Protein AF-A0A7X4EX88-F1 (afdb_monomer)

Radius of gyration: 28.31 Å; Cα contacts (8 Å, |Δi|>4): 95; chains: 1; bounding box: 56×36×87 Å

Mean predicted aligned error: 9.9 Å

pLDDT: mean 89.51, std 14.13, range [43.09, 98.38]

Structure (mmCIF, N/CA/C/O backbone):
data_AF-A0A7X4EX88-F1
#
_entry.id   AF-A0A7X4EX88-F1
#
loop_
_atom_site.group_PDB
_atom_site.id
_atom_site.type_symbol
_atom_site.label_atom_id
_atom_site.label_alt_id
_atom_site.label_comp_id
_atom_site.label_asym_id
_atom_site.label_entity_id
_atom_site.label_seq_id
_atom_site.pdbx_PDB_ins_code
_atom_site.Cartn_x
_atom_site.Cartn_y
_atom_site.Cartn_z
_atom_site.occupancy
_atom_site.B_iso_or_equiv
_atom_site.auth_seq_id
_atom_site.auth_comp_id
_atom_site.auth_asym_id
_atom_site.auth_atom_id
_atom_site.pdbx_PDB_model_num
ATOM 1 N N . MET A 1 1 ? 42.140 -13.708 69.933 1.00 43.09 1 MET A N 1
ATOM 2 C CA . MET A 1 1 ? 42.029 -12.352 69.348 1.00 43.09 1 MET A CA 1
ATOM 3 C C . MET A 1 1 ? 41.267 -12.471 68.031 1.00 43.09 1 MET A C 1
ATOM 5 O O . MET A 1 1 ? 41.884 -12.701 67.004 1.00 43.09 1 MET A O 1
ATOM 9 N N . SER A 1 2 ? 39.933 -12.428 68.068 1.00 43.94 2 SER A N 1
ATOM 10 C CA . SER A 1 2 ? 39.089 -12.472 66.863 1.00 43.94 2 SER A CA 1
ATOM 11 C C . SER A 1 2 ? 38.610 -11.051 66.577 1.00 43.94 2 SER A C 1
ATOM 13 O O . SER A 1 2 ? 37.952 -10.446 67.421 1.00 43.94 2 SER A O 1
ATOM 15 N N . ARG A 1 3 ? 39.039 -10.480 65.448 1.00 52.22 3 ARG A N 1
ATOM 16 C CA . ARG A 1 3 ? 38.654 -9.138 65.000 1.00 52.22 3 ARG A CA 1
ATOM 17 C C . ARG A 1 3 ? 37.324 -9.251 64.251 1.00 52.22 3 ARG A C 1
ATOM 19 O O . ARG A 1 3 ? 37.293 -9.827 63.170 1.00 52.22 3 ARG A O 1
ATOM 26 N N . GLY A 1 4 ? 36.248 -8.721 64.831 1.00 46.56 4 GLY A N 1
ATOM 27 C CA . GLY A 1 4 ? 34.968 -8.548 64.143 1.00 46.56 4 GLY A CA 1
ATOM 28 C C . GLY A 1 4 ? 35.064 -7.404 63.134 1.00 46.56 4 GLY A C 1
ATOM 29 O O . GLY A 1 4 ? 35.458 -6.296 63.494 1.00 46.56 4 GLY A O 1
ATOM 30 N N . LEU A 1 5 ? 34.753 -7.686 61.872 1.00 53.03 5 LEU A N 1
ATOM 31 C CA . LEU A 1 5 ? 34.713 -6.701 60.793 1.00 53.03 5 LEU A CA 1
ATOM 32 C C . LEU A 1 5 ? 33.329 -6.020 60.801 1.00 53.03 5 LEU A C 1
ATOM 34 O O . LEU A 1 5 ? 32.331 -6.741 60.766 1.00 53.03 5 LEU A O 1
ATOM 38 N N . PRO A 1 6 ? 33.220 -4.681 60.877 1.00 54.81 6 PRO A N 1
ATOM 39 C CA . PRO A 1 6 ? 31.922 -4.022 60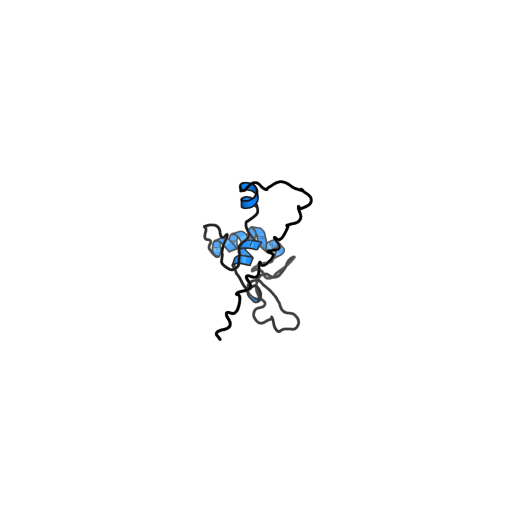.894 1.00 54.81 6 PRO A CA 1
ATOM 40 C C . PRO A 1 6 ? 31.348 -3.965 59.475 1.00 54.81 6 PRO A C 1
ATOM 42 O O . PRO A 1 6 ? 31.994 -3.485 58.543 1.00 54.81 6 PRO A O 1
ATOM 45 N N . THR A 1 7 ? 30.119 -4.448 59.313 1.00 57.44 7 THR A N 1
ATOM 46 C CA . THR A 1 7 ? 29.349 -4.330 58.073 1.00 57.44 7 THR A CA 1
ATOM 47 C C . THR A 1 7 ? 28.951 -2.866 57.872 1.00 57.44 7 THR A C 1
ATOM 49 O O . THR A 1 7 ? 28.084 -2.350 58.574 1.00 57.44 7 THR A O 1
ATOM 52 N N . LEU A 1 8 ? 29.602 -2.177 56.935 1.00 60.47 8 LEU A N 1
ATOM 53 C CA . LEU A 1 8 ? 29.209 -0.839 56.490 1.00 60.47 8 LEU A CA 1
ATOM 54 C C . LEU A 1 8 ? 27.972 -0.957 55.591 1.00 60.47 8 LEU A C 1
ATOM 56 O O . LEU A 1 8 ? 28.050 -1.482 54.483 1.00 60.47 8 LEU A O 1
ATOM 60 N N . LEU A 1 9 ? 26.828 -0.480 56.080 1.00 59.75 9 LEU A N 1
ATOM 61 C CA . LEU A 1 9 ? 25.591 -0.378 55.311 1.00 59.75 9 LEU A CA 1
ATOM 62 C C . LEU A 1 9 ? 25.651 0.889 54.442 1.00 59.75 9 LEU A C 1
ATOM 64 O O . LEU A 1 9 ? 25.526 2.005 54.945 1.00 59.75 9 LEU A O 1
ATOM 68 N N . SER A 1 10 ? 25.884 0.726 53.141 1.00 63.69 10 SER A N 1
ATOM 69 C CA . SER A 1 10 ? 25.865 1.823 52.169 1.00 63.69 10 SER A CA 1
ATOM 70 C C . SER A 1 10 ? 24.422 2.220 51.844 1.00 63.69 10 SER A C 1
ATOM 72 O O . SER A 1 10 ? 23.698 1.467 51.196 1.00 63.69 10 SER A O 1
ATOM 74 N N . VAL A 1 11 ? 23.999 3.411 52.275 1.00 67.19 11 VAL A N 1
ATOM 75 C CA . VAL A 1 11 ? 22.742 4.031 51.831 1.00 67.19 11 VAL A CA 1
ATOM 76 C C . VAL A 1 11 ? 22.969 4.596 50.429 1.00 67.19 11 VAL A C 1
ATOM 78 O O . VAL A 1 11 ? 23.644 5.609 50.261 1.00 67.19 11 VAL A O 1
ATOM 81 N N . GLY A 1 12 ? 22.451 3.908 49.411 1.00 64.88 12 GLY A N 1
ATOM 82 C CA . GLY A 1 12 ? 22.445 4.402 48.037 1.00 64.88 12 GLY A CA 1
ATOM 83 C C . GLY A 1 12 ? 21.457 5.559 47.889 1.00 64.88 12 GLY A C 1
ATOM 84 O O . GLY A 1 12 ? 20.270 5.396 48.166 1.00 64.88 12 GLY A O 1
ATOM 85 N N . LEU A 1 13 ? 21.940 6.723 47.451 1.00 64.81 13 LEU A N 1
ATOM 86 C CA . LEU A 1 13 ? 21.088 7.826 47.008 1.00 64.81 13 LEU A CA 1
ATOM 87 C C . LEU A 1 13 ? 20.340 7.378 45.745 1.00 64.81 13 LEU A C 1
ATOM 89 O O . LEU A 1 13 ? 20.936 7.254 44.676 1.00 64.81 13 LEU A O 1
ATOM 93 N N . ILE A 1 14 ? 19.036 7.137 45.863 1.00 68.88 14 ILE A N 1
ATOM 94 C CA . ILE A 1 14 ? 18.160 6.964 44.705 1.00 68.88 14 ILE A CA 1
ATOM 95 C C . ILE A 1 14 ? 17.860 8.371 44.186 1.00 68.88 14 ILE A C 1
ATOM 97 O O . ILE A 1 14 ? 17.014 9.079 44.731 1.00 68.88 14 ILE A O 1
ATOM 101 N N . ALA A 1 15 ? 18.595 8.807 43.165 1.00 67.56 15 ALA A N 1
ATOM 102 C CA . ALA A 1 15 ? 18.241 9.999 42.408 1.00 67.56 15 ALA A CA 1
ATOM 103 C C . ALA A 1 15 ? 16.951 9.698 41.630 1.00 67.56 15 ALA A C 1
ATOM 105 O O . ALA A 1 15 ? 16.978 9.023 40.603 1.00 67.56 15 ALA A O 1
ATOM 106 N N . GLY A 1 16 ? 15.808 10.141 42.157 1.00 63.22 16 GLY A N 1
ATOM 107 C CA . GLY A 1 16 ? 14.549 10.114 41.422 1.00 63.22 16 GLY A CA 1
ATOM 108 C C . GLY A 1 16 ? 14.668 11.012 40.196 1.00 63.22 16 GLY A C 1
ATOM 109 O O . GLY A 1 16 ? 15.022 12.184 40.321 1.00 63.22 16 GLY A O 1
ATOM 110 N N . ALA A 1 17 ? 14.404 10.465 39.012 1.00 68.81 17 ALA A N 1
ATOM 111 C CA . ALA A 1 17 ? 14.286 11.265 37.805 1.00 68.81 17 ALA A CA 1
ATOM 112 C C . ALA A 1 17 ? 13.103 12.229 37.979 1.00 68.81 17 ALA A C 1
ATOM 114 O O . ALA A 1 17 ? 11.946 11.814 37.976 1.00 68.81 17 ALA A O 1
ATOM 115 N N . VAL A 1 18 ? 13.396 13.514 38.165 1.00 67.81 18 VAL A N 1
ATOM 116 C CA . VAL A 1 18 ? 12.398 14.578 38.052 1.00 67.81 18 VAL A CA 1
ATOM 117 C C . VAL A 1 18 ? 12.137 14.796 36.567 1.00 67.81 18 VAL A C 1
ATOM 119 O O . VAL A 1 18 ? 12.970 15.356 35.856 1.00 67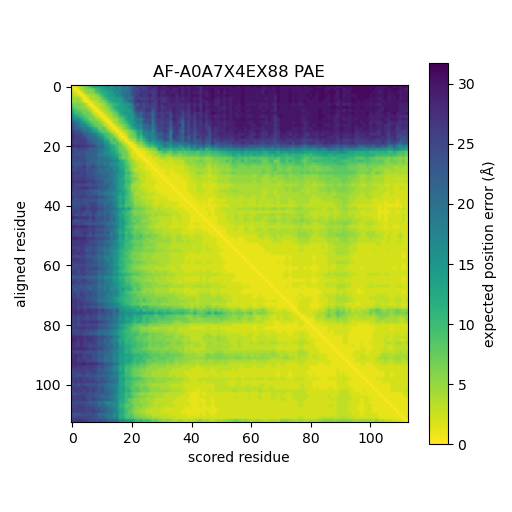.81 18 VAL A O 1
ATOM 122 N N . ALA A 1 19 ? 11.003 14.297 36.079 1.00 72.94 19 ALA A N 1
ATOM 123 C CA . ALA A 1 19 ? 10.517 14.671 34.760 1.00 72.94 19 ALA A CA 1
ATOM 124 C C . ALA A 1 19 ? 10.258 16.185 34.765 1.00 72.94 19 ALA A C 1
ATOM 126 O O . ALA A 1 19 ? 9.535 16.683 35.627 1.00 72.94 19 ALA A O 1
ATOM 127 N N . GLN A 1 20 ? 10.877 16.925 33.843 1.00 73.19 20 GLN A N 1
ATOM 128 C CA . GLN A 1 20 ? 10.528 18.329 33.636 1.00 73.19 20 GLN A CA 1
ATOM 129 C C . GLN A 1 20 ? 9.067 18.413 33.196 1.00 73.19 20 GLN A C 1
ATOM 131 O O . GLN A 1 20 ? 8.678 17.767 32.223 1.00 73.19 20 GLN A O 1
ATOM 136 N N . GLU A 1 21 ? 8.278 19.231 33.891 1.00 79.38 21 GLU A N 1
ATOM 137 C CA . GLU A 1 21 ? 6.941 19.598 33.434 1.00 79.38 21 GLU A CA 1
ATOM 138 C C . GLU A 1 21 ? 7.067 20.271 32.061 1.00 79.38 21 GLU A C 1
ATOM 140 O O . GLU A 1 21 ? 7.849 21.209 31.869 1.00 79.38 21 GLU A O 1
ATOM 145 N N . GLY A 1 22 ? 6.343 19.733 31.078 1.00 84.06 22 GLY A N 1
ATOM 146 C CA . GLY A 1 22 ? 6.257 20.320 29.746 1.00 84.06 22 GLY A CA 1
ATOM 147 C C . GLY A 1 22 ? 5.549 21.681 29.778 1.00 84.06 22 GLY A C 1
ATOM 148 O O . GLY A 1 22 ? 5.028 22.097 30.810 1.00 84.06 22 GLY A O 1
ATOM 149 N N . PRO A 1 23 ? 5.458 22.388 28.641 1.00 90.75 23 PRO A N 1
ATOM 150 C CA . PRO A 1 23 ? 4.901 23.743 28.579 1.00 90.75 23 PRO A CA 1
ATOM 151 C C . PRO A 1 23 ? 3.380 23.836 28.837 1.00 90.75 23 PRO A C 1
ATOM 153 O O . PRO A 1 23 ? 2.802 24.892 28.599 1.00 90.75 23 PRO A O 1
ATOM 156 N N . ASN A 1 24 ? 2.727 22.763 29.307 1.00 87.81 24 ASN A N 1
ATOM 157 C CA . ASN A 1 24 ? 1.279 22.667 29.536 1.00 87.81 24 ASN A CA 1
ATOM 158 C C . ASN A 1 24 ? 0.448 23.108 28.315 1.00 87.81 24 ASN A C 1
ATOM 160 O O . ASN A 1 24 ? -0.502 23.880 28.433 1.00 87.81 24 ASN A O 1
ATOM 164 N N . LEU A 1 25 ? 0.839 22.631 27.128 1.00 91.50 25 LEU A N 1
ATOM 165 C CA . LEU A 1 25 ? 0.153 22.890 25.861 1.00 91.50 25 LEU A CA 1
ATOM 166 C C . LEU A 1 25 ? -0.732 21.704 25.457 1.00 91.50 25 LEU A C 1
ATOM 168 O O . LEU A 1 25 ? -0.375 20.553 25.702 1.00 91.50 25 LEU A O 1
ATOM 172 N N . GLY A 1 26 ? -1.831 22.001 24.759 1.00 91.62 26 GLY A N 1
ATOM 173 C CA . GLY A 1 26 ? -2.764 21.006 24.225 1.00 91.62 26 GLY A CA 1
ATOM 174 C C . GLY A 1 26 ? -3.816 20.534 25.231 1.00 91.62 26 GLY A C 1
ATOM 175 O O . GLY A 1 26 ? -3.885 21.006 26.364 1.00 91.62 26 GLY A O 1
ATOM 176 N N . VAL A 1 27 ? -4.655 19.603 24.784 1.00 92.88 27 VAL A N 1
ATOM 177 C CA . VAL A 1 27 ? -5.646 18.890 25.599 1.00 92.88 27 VAL A CA 1
ATOM 178 C C . VAL A 1 27 ? -5.525 17.392 25.310 1.00 92.88 27 VAL A C 1
ATOM 180 O O . VAL A 1 27 ? -5.076 17.039 24.216 1.00 92.88 27 VAL A O 1
ATOM 183 N N . PRO A 1 28 ? -5.879 16.5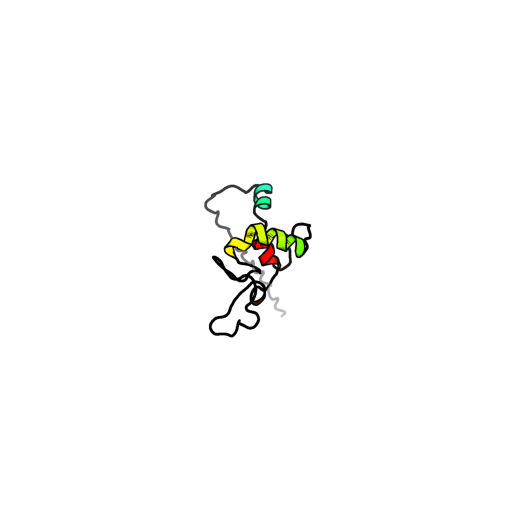02 26.255 1.00 92.81 28 PRO A N 1
ATOM 184 C CA . PRO A 1 28 ? -5.980 15.078 25.957 1.00 92.81 28 PRO A CA 1
ATOM 185 C C . PRO A 1 28 ? -6.933 14.854 24.779 1.00 92.81 28 PRO A C 1
ATOM 187 O O . PRO A 1 28 ? -8.027 15.417 24.778 1.00 92.81 28 PRO A O 1
ATOM 190 N N . ALA A 1 29 ? -6.505 14.061 23.798 1.00 95.00 29 ALA A N 1
ATOM 191 C CA . ALA A 1 29 ? -7.368 13.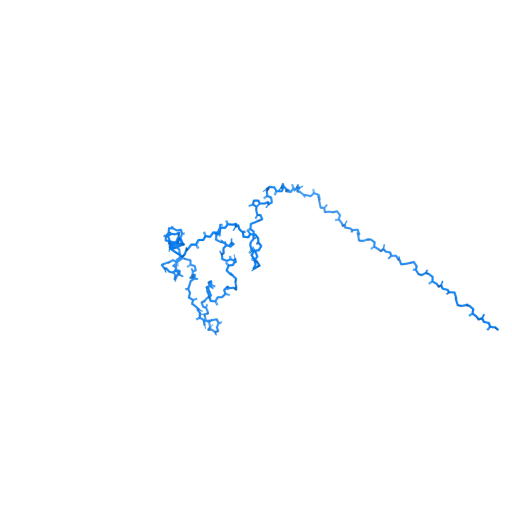648 22.697 1.00 95.00 29 ALA A CA 1
ATOM 192 C C . ALA A 1 29 ? -8.451 12.698 23.219 1.00 95.00 29 ALA A C 1
ATOM 194 O O . ALA A 1 29 ? -8.171 11.858 24.085 1.00 95.00 29 ALA A O 1
ATOM 195 N N . ASP A 1 30 ? -9.670 12.832 22.704 1.00 96.62 30 ASP A N 1
ATOM 196 C CA . ASP A 1 30 ? -10.735 11.897 23.032 1.00 96.62 30 ASP A CA 1
ATOM 197 C C . ASP A 1 30 ? -10.390 10.496 22.481 1.00 96.62 30 ASP A C 1
ATOM 199 O O . ASP A 1 30 ? -9.845 10.386 21.378 1.00 96.62 30 ASP A O 1
ATOM 203 N N . PRO A 1 31 ? -10.667 9.400 23.213 1.00 96.25 31 PRO A N 1
ATOM 204 C CA . PRO A 1 31 ? -10.391 8.055 22.717 1.00 96.25 31 PRO A CA 1
ATOM 205 C C . PRO A 1 31 ? -11.045 7.746 21.363 1.00 96.25 31 PRO A C 1
ATOM 207 O O . PRO A 1 31 ? -10.472 6.992 20.578 1.00 96.25 31 PRO A O 1
ATOM 210 N N . GLU A 1 32 ? -12.214 8.321 21.069 1.00 96.44 32 GLU A N 1
ATOM 211 C CA . GLU A 1 32 ? -12.885 8.168 19.776 1.00 96.44 32 GLU A CA 1
ATOM 212 C C . GLU A 1 32 ? -12.149 8.931 18.666 1.00 96.44 32 GLU A C 1
ATOM 214 O O . GLU A 1 32 ? -12.023 8.416 17.554 1.00 96.44 32 GLU A O 1
ATOM 219 N N . GLU A 1 33 ? -11.601 10.115 18.964 1.00 96.19 33 GLU A N 1
ATOM 220 C CA . GLU A 1 33 ? -10.757 10.868 18.024 1.00 96.19 33 GLU A CA 1
ATOM 221 C C . GLU A 1 33 ? -9.476 10.098 17.698 1.00 96.19 33 GLU A C 1
ATOM 223 O O . GLU A 1 33 ? -9.105 9.980 16.531 1.00 96.19 33 GLU A O 1
ATOM 228 N N . VAL A 1 34 ? -8.828 9.519 18.715 1.00 96.31 34 VAL A N 1
ATOM 229 C CA . VAL A 1 34 ? -7.639 8.681 18.515 1.00 96.31 34 VAL A CA 1
ATOM 230 C C . VAL A 1 34 ? -7.985 7.468 17.661 1.00 96.31 34 VAL A C 1
ATOM 232 O O . VAL A 1 34 ? -7.294 7.216 16.683 1.00 96.31 34 VAL A O 1
ATOM 235 N N . ALA A 1 35 ? -9.070 6.752 17.962 1.00 93.31 35 ALA A N 1
ATOM 236 C CA . ALA A 1 35 ? -9.470 5.569 17.197 1.00 93.31 35 ALA A CA 1
ATOM 237 C C . ALA A 1 35 ? -9.812 5.878 15.726 1.00 93.31 35 ALA A C 1
ATOM 239 O O . ALA A 1 35 ? -9.665 5.012 14.866 1.00 93.31 35 ALA A O 1
ATOM 240 N N . ALA A 1 36 ? -10.268 7.097 15.423 1.00 93.62 36 ALA A N 1
ATOM 241 C CA . ALA A 1 36 ? -10.533 7.529 14.053 1.00 93.62 36 ALA A CA 1
ATOM 242 C C . ALA A 1 36 ? -9.251 7.816 13.248 1.00 93.62 36 ALA A C 1
ATOM 244 O O . ALA A 1 36 ? -9.287 7.772 12.018 1.00 93.62 36 ALA A O 1
ATOM 245 N N . TRP A 1 37 ? -8.142 8.134 13.919 1.00 95.00 37 TRP A N 1
ATOM 246 C CA . TRP A 1 37 ? -6.861 8.466 13.285 1.00 95.00 37 TRP A CA 1
ATOM 247 C C . TRP A 1 37 ? -5.840 7.332 13.347 1.00 95.00 37 TRP A C 1
ATOM 249 O O . TRP A 1 37 ? -5.037 7.203 12.430 1.00 95.00 37 TRP A O 1
ATOM 259 N N . ASP A 1 38 ? -5.869 6.522 14.405 1.00 94.81 38 ASP A N 1
ATOM 260 C CA . ASP A 1 38 ? -4.982 5.377 14.623 1.00 94.81 38 ASP A CA 1
ATOM 261 C C . ASP A 1 38 ? -5.462 4.182 13.797 1.00 94.81 38 ASP A C 1
ATOM 263 O O . ASP A 1 38 ? -6.083 3.229 14.275 1.00 94.81 38 ASP A O 1
ATOM 267 N N . ILE A 1 39 ? -5.253 4.318 12.493 1.00 95.00 39 ILE A N 1
ATOM 268 C CA . ILE A 1 39 ? -5.653 3.354 11.478 1.00 95.00 39 ILE A CA 1
ATOM 269 C C . ILE A 1 39 ? -4.470 2.585 10.888 1.00 95.00 39 ILE A C 1
ATOM 271 O O . ILE A 1 39 ? -4.677 1.782 9.975 1.00 95.00 39 ILE A O 1
ATOM 275 N N . ASP A 1 40 ? -3.276 2.818 11.426 1.00 95.56 40 ASP A N 1
ATOM 276 C CA . ASP A 1 40 ? -2.021 2.281 10.924 1.00 95.56 40 ASP A CA 1
ATOM 277 C C . ASP A 1 40 ? -2.008 0.749 10.998 1.00 95.56 40 ASP A C 1
ATOM 279 O O . ASP A 1 40 ? -2.426 0.134 11.985 1.00 95.56 40 ASP A O 1
ATOM 283 N N . ILE A 1 41 ? -1.491 0.117 9.945 1.00 97.12 41 ILE A N 1
ATOM 284 C CA . ILE A 1 41 ? -1.334 -1.336 9.878 1.00 97.12 41 ILE A CA 1
ATOM 285 C C . ILE A 1 41 ? 0.138 -1.711 9.747 1.00 97.12 41 ILE A C 1
ATOM 287 O O . ILE A 1 41 ? 0.796 -1.501 8.725 1.00 97.12 41 ILE A O 1
ATOM 291 N N . GLY A 1 42 ? 0.640 -2.364 10.793 1.00 95.81 42 GLY A N 1
ATOM 292 C CA . GLY A 1 42 ? 2.009 -2.856 10.852 1.00 95.81 42 GLY A CA 1
ATOM 293 C C . GLY A 1 42 ? 2.281 -4.078 9.956 1.00 95.81 42 GLY A C 1
ATOM 294 O O . GLY A 1 42 ? 1.366 -4.735 9.447 1.00 95.81 42 GLY A O 1
ATOM 295 N N . PRO A 1 43 ? 3.560 -4.460 9.780 1.00 97.00 43 PRO A N 1
ATOM 296 C CA . PRO A 1 43 ? 3.952 -5.701 9.098 1.00 97.00 43 PRO A CA 1
ATOM 297 C C . PRO A 1 43 ? 3.374 -6.988 9.708 1.00 97.00 43 PRO A C 1
ATOM 299 O O . PRO A 1 43 ? 3.281 -8.001 9.019 1.00 97.00 43 PRO A O 1
ATOM 302 N N . ASP A 1 44 ? 3.006 -6.963 10.990 1.00 96.62 44 ASP A N 1
ATOM 303 C CA . ASP A 1 44 ? 2.403 -8.086 11.718 1.00 96.62 44 ASP A CA 1
ATOM 304 C C . ASP A 1 44 ? 0.878 -8.192 11.528 1.00 96.62 44 ASP A C 1
ATOM 306 O O . ASP A 1 44 ? 0.269 -9.163 11.978 1.00 96.62 44 ASP A O 1
ATOM 310 N N . GLY A 1 45 ? 0.265 -7.223 10.838 1.00 96.06 45 GLY A N 1
ATOM 311 C CA . GLY A 1 45 ? -1.169 -7.175 10.571 1.00 96.06 45 GLY A CA 1
ATOM 312 C C . GLY A 1 45 ? -2.016 -6.641 11.728 1.00 96.06 45 GLY A C 1
ATOM 313 O O . GLY A 1 45 ? -3.245 -6.668 11.625 1.00 96.06 45 GLY A O 1
ATOM 314 N N . ALA A 1 46 ? -1.407 -6.148 12.814 1.00 95.88 46 ALA A N 1
ATOM 315 C CA . ALA A 1 46 ? -2.146 -5.412 13.836 1.00 95.88 46 ALA A CA 1
ATOM 316 C C . ALA A 1 46 ? -2.865 -4.210 13.194 1.00 95.88 46 ALA A C 1
ATOM 318 O O . ALA A 1 46 ? -2.291 -3.534 12.345 1.00 95.88 46 ALA A O 1
ATOM 319 N N . GLY A 1 47 ? -4.132 -3.983 13.558 1.00 93.44 47 GLY A N 1
ATOM 320 C CA . GLY A 1 47 ? -4.958 -2.904 12.994 1.00 93.44 47 GLY A CA 1
ATOM 321 C C . GLY A 1 47 ? -5.765 -3.271 11.738 1.00 93.44 47 GLY A C 1
ATOM 322 O O . GLY A 1 47 ? -6.586 -2.467 11.290 1.00 93.44 47 GLY A O 1
ATOM 323 N N . LEU A 1 48 ? -5.599 -4.479 11.176 1.00 95.81 48 LEU A N 1
ATOM 324 C CA . LEU A 1 48 ? -6.414 -4.923 10.038 1.00 95.81 48 LEU A CA 1
ATOM 325 C C . LEU A 1 48 ? -7.905 -5.023 10.419 1.00 95.81 48 LEU A C 1
ATOM 327 O O . LEU A 1 48 ? -8.246 -5.728 11.376 1.00 95.81 48 LEU A O 1
ATOM 331 N N . PRO A 1 49 ? -8.818 -4.384 9.661 1.00 94.56 49 PRO A N 1
ATOM 332 C CA . PRO A 1 49 ? -10.247 -4.554 9.874 1.00 94.56 49 PRO A CA 1
ATOM 333 C C . PRO A 1 49 ? -10.709 -5.948 9.409 1.00 94.56 49 PRO A C 1
ATOM 335 O O . PRO A 1 49 ? -10.104 -6.541 8.510 1.00 94.56 49 PRO A O 1
ATOM 338 N N . PRO A 1 50 ? -11.807 -6.488 9.969 1.00 96.56 50 PRO A N 1
ATOM 339 C CA . PRO A 1 50 ? -12.405 -7.708 9.446 1.00 96.56 50 PRO A CA 1
ATOM 340 C C . PRO A 1 50 ? -12.904 -7.477 8.015 1.00 96.56 50 PRO A C 1
ATOM 342 O O . PRO A 1 50 ? -13.620 -6.515 7.742 1.00 96.56 50 PRO A O 1
ATOM 345 N N . GLY A 1 51 ? -12.565 -8.382 7.103 1.00 95.38 51 GLY A N 1
ATOM 346 C CA . GLY A 1 51 ? -12.982 -8.277 5.711 1.00 95.38 51 GLY A CA 1
ATOM 347 C C . GLY A 1 51 ? -12.285 -9.286 4.812 1.00 95.38 51 GLY A C 1
ATOM 348 O O . GLY A 1 51 ? -11.405 -10.033 5.240 1.00 95.38 51 GLY A O 1
ATOM 349 N N . ALA A 1 52 ? -12.712 -9.313 3.555 1.00 96.31 52 ALA A N 1
ATOM 350 C CA . ALA A 1 52 ? -12.091 -10.076 2.485 1.00 96.31 52 ALA A CA 1
ATOM 351 C C . ALA A 1 52 ? -12.442 -9.432 1.139 1.00 96.31 52 ALA A C 1
ATOM 353 O O . ALA A 1 52 ? -13.432 -8.710 1.032 1.00 96.31 52 ALA A O 1
ATOM 354 N N . GLY A 1 53 ? -11.645 -9.731 0.1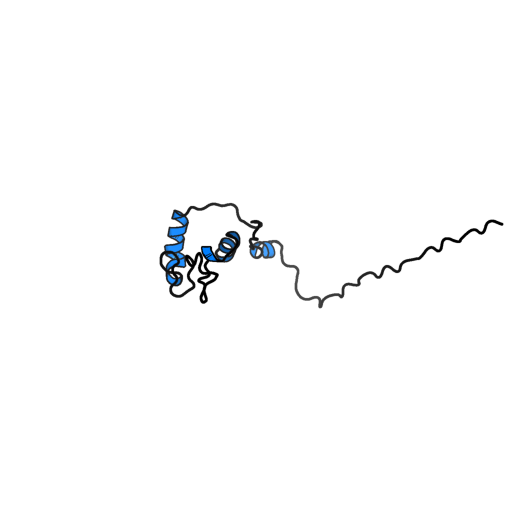19 1.00 95.62 53 GLY A N 1
ATOM 355 C CA . GLY A 1 53 ? -11.900 -9.330 -1.258 1.00 95.62 53 GLY A CA 1
ATOM 356 C C . GLY A 1 53 ? -11.207 -10.276 -2.230 1.00 95.62 53 GLY A C 1
ATOM 357 O O . GLY A 1 53 ? -10.292 -11.017 -1.864 1.00 95.62 53 GLY A O 1
ATOM 358 N N . THR A 1 54 ? -11.663 -10.266 -3.472 1.00 98.31 54 THR A N 1
ATOM 359 C CA . THR A 1 54 ? -11.138 -11.081 -4.567 1.00 98.31 54 THR A CA 1
ATOM 360 C C . THR A 1 54 ? -10.404 -10.217 -5.588 1.00 98.31 54 THR A C 1
ATOM 362 O O . THR A 1 54 ? -10.610 -9.008 -5.682 1.00 98.31 54 THR A O 1
ATOM 365 N N . VAL A 1 55 ? -9.565 -10.852 -6.410 1.00 97.31 55 VAL A N 1
ATOM 366 C CA . VAL A 1 55 ? -8.857 -10.163 -7.503 1.00 97.31 55 VAL A CA 1
ATOM 367 C C . VAL A 1 55 ? -9.840 -9.511 -8.482 1.00 97.31 55 VAL A C 1
ATOM 369 O O . VAL A 1 55 ? -9.613 -8.381 -8.893 1.00 97.31 55 VAL A O 1
ATOM 372 N N . ALA A 1 56 ? -10.953 -10.180 -8.802 1.00 98.25 56 ALA A N 1
ATOM 373 C CA . ALA A 1 56 ? -11.962 -9.651 -9.721 1.00 98.25 56 ALA A CA 1
ATOM 374 C C . ALA A 1 56 ? -12.674 -8.402 -9.164 1.00 98.25 56 ALA A C 1
ATOM 376 O O . ALA A 1 56 ? -12.932 -7.453 -9.902 1.00 98.25 56 ALA A O 1
ATOM 377 N N . GLU A 1 57 ? -12.958 -8.369 -7.858 1.00 98.38 57 GLU A N 1
ATOM 378 C CA . GLU A 1 57 ? -13.491 -7.168 -7.199 1.00 98.38 57 GLU A CA 1
ATOM 379 C C . GLU A 1 57 ? -12.458 -6.032 -7.202 1.00 98.38 57 GLU A C 1
ATOM 381 O O . GLU A 1 57 ? -12.795 -4.887 -7.503 1.00 98.38 57 GLU A O 1
ATOM 386 N N . GLY A 1 58 ? -11.188 -6.353 -6.934 1.00 97.38 58 GLY A N 1
ATOM 387 C CA . GLY A 1 58 ? -10.088 -5.390 -6.973 1.00 97.38 58 GLY A CA 1
ATOM 388 C C . GLY A 1 58 ? -9.850 -4.798 -8.364 1.00 97.38 58 GLY A C 1
ATOM 389 O O . GLY A 1 58 ? -9.619 -3.598 -8.480 1.00 97.38 58 GLY A O 1
ATOM 390 N N . GLU A 1 59 ? -9.963 -5.600 -9.424 1.00 98.12 59 GLU A N 1
ATOM 391 C CA . GLU A 1 59 ? -9.844 -5.139 -10.813 1.00 98.12 59 GLU A CA 1
ATOM 392 C C . GLU A 1 59 ? -10.899 -4.075 -11.142 1.00 98.12 59 GLU A C 1
ATOM 394 O O . GLU A 1 59 ? -10.576 -3.029 -11.711 1.00 98.12 59 GLU A O 1
ATOM 399 N N . ALA A 1 60 ? -12.149 -4.294 -10.719 1.00 98.25 60 ALA A N 1
ATOM 400 C CA . ALA A 1 60 ? -13.223 -3.327 -10.916 1.00 98.25 60 ALA A CA 1
ATOM 401 C C . ALA A 1 60 ? -12.945 -1.999 -10.187 1.00 98.25 60 ALA A C 1
ATOM 403 O O . ALA A 1 60 ? -13.151 -0.927 -10.759 1.00 98.25 60 ALA A O 1
ATOM 404 N N . VAL A 1 61 ? -12.432 -2.051 -8.952 1.00 97.94 61 VAL A N 1
ATOM 405 C CA . VAL A 1 61 ? -12.030 -0.848 -8.201 1.00 97.94 61 VAL A CA 1
ATOM 406 C C . VAL A 1 61 ? -10.864 -0.142 -8.893 1.00 97.94 61 VAL A C 1
ATOM 408 O O . VAL A 1 61 ? -10.915 1.071 -9.097 1.00 97.94 61 VAL A O 1
ATOM 411 N N . TYR A 1 62 ? -9.843 -0.893 -9.309 1.00 98.19 62 TYR A N 1
ATOM 412 C CA . TYR A 1 62 ? -8.656 -0.363 -9.973 1.00 98.19 62 TYR A CA 1
ATOM 413 C C . TYR A 1 62 ? -9.007 0.400 -11.254 1.00 98.19 62 TYR A C 1
ATOM 415 O O . TYR A 1 62 ? -8.523 1.514 -11.474 1.00 98.19 62 TYR A O 1
ATOM 423 N N . ALA A 1 63 ? -9.892 -0.171 -12.076 1.00 98.06 63 ALA A N 1
ATOM 424 C CA . ALA A 1 63 ? -10.351 0.441 -13.318 1.00 98.06 63 ALA A CA 1
ATOM 425 C C . ALA A 1 63 ? -11.025 1.805 -13.098 1.00 98.06 63 ALA A C 1
ATOM 427 O O . ALA A 1 63 ? -10.896 2.694 -13.937 1.00 98.06 63 ALA A O 1
ATOM 428 N N . ILE A 1 64 ? -11.725 1.977 -11.973 1.00 98.00 64 ILE A N 1
ATOM 429 C CA . ILE A 1 64 ? -12.484 3.195 -11.664 1.00 98.00 64 ILE A CA 1
ATOM 430 C C . ILE A 1 64 ? -11.612 4.233 -10.949 1.00 98.00 64 ILE A C 1
ATOM 432 O O . ILE A 1 64 ? -11.714 5.420 -11.247 1.00 98.00 64 ILE A O 1
ATOM 436 N N . GLN A 1 65 ? -10.773 3.800 -10.007 1.00 97.56 65 GLN A N 1
ATOM 437 C CA . GLN A 1 65 ? -10.116 4.701 -9.054 1.00 97.56 65 GLN A CA 1
ATOM 438 C C . GLN A 1 65 ? -8.622 4.914 -9.325 1.00 97.56 65 GLN A C 1
ATOM 440 O O . GLN A 1 65 ? -8.061 5.918 -8.895 1.00 97.56 65 GLN A O 1
ATOM 445 N N . CYS A 1 66 ? -7.956 3.994 -10.028 1.00 97.62 66 CYS A N 1
ATOM 446 C CA . CYS A 1 66 ? -6.489 3.959 -10.084 1.00 97.62 66 CYS A CA 1
ATOM 447 C C . CYS A 1 66 ? -5.935 4.111 -11.507 1.00 97.62 66 CYS A C 1
ATOM 449 O O . CYS A 1 66 ? -4.897 4.750 -11.712 1.00 97.62 66 CYS A O 1
ATOM 451 N N . LEU A 1 67 ? -6.630 3.527 -12.489 1.00 97.44 67 LEU A N 1
ATOM 452 C CA . LEU A 1 67 ? -6.150 3.337 -13.860 1.00 97.44 67 LEU A CA 1
ATOM 453 C C . LEU A 1 67 ? -5.677 4.634 -14.524 1.00 97.44 67 LEU A C 1
ATOM 455 O O . LEU A 1 67 ? -4.646 4.633 -15.190 1.00 97.44 67 LEU A O 1
ATOM 459 N N . THR A 1 68 ? -6.384 5.746 -14.316 1.00 97.12 68 THR A N 1
ATOM 460 C CA . THR A 1 68 ? -6.060 7.040 -14.942 1.00 97.12 68 THR A CA 1
ATOM 461 C C . THR A 1 68 ? -4.641 7.522 -14.628 1.00 97.12 68 THR A C 1
ATOM 463 O O . THR A 1 68 ? -4.020 8.178 -15.461 1.00 97.12 68 THR A O 1
ATOM 466 N N . CYS A 1 69 ? -4.111 7.198 -13.447 1.00 97.56 69 CYS A N 1
ATOM 467 C CA . CYS A 1 69 ? -2.784 7.650 -13.029 1.00 97.56 69 CYS A CA 1
ATOM 468 C C . CYS A 1 69 ? -1.724 6.553 -13.152 1.00 97.56 69 CYS A C 1
ATOM 470 O O . CYS A 1 69 ? -0.595 6.838 -13.552 1.00 97.56 69 CYS A O 1
ATOM 472 N N . HIS A 1 70 ? -2.088 5.314 -12.819 1.00 98.06 70 HIS A N 1
ATOM 473 C CA . HIS A 1 70 ? 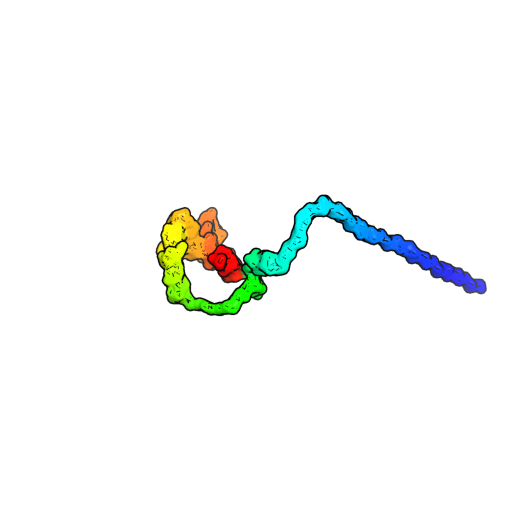-1.158 4.187 -12.725 1.00 98.06 70 HIS A CA 1
ATOM 474 C C . HIS A 1 70 ? -1.170 3.257 -13.945 1.00 98.06 70 HIS A C 1
ATOM 476 O O . HIS A 1 70 ? -0.394 2.305 -13.988 1.00 98.06 70 HIS A O 1
ATOM 482 N N . GLY A 1 71 ? -1.998 3.555 -14.948 1.00 97.44 71 GLY A N 1
ATOM 483 C CA . GLY A 1 71 ? -2.043 2.848 -16.222 1.00 97.44 71 GLY A CA 1
ATOM 484 C C . GLY A 1 71 ? -2.755 1.495 -16.171 1.00 97.44 71 GLY A C 1
ATOM 485 O O . GLY A 1 71 ? -3.081 0.984 -15.101 1.00 97.44 71 GLY A O 1
ATOM 486 N N . PRO A 1 72 ? -3.034 0.889 -17.336 1.00 96.12 72 PRO A N 1
ATOM 487 C CA . PRO A 1 72 ? -3.539 -0.476 -17.383 1.00 96.12 72 PRO A CA 1
ATOM 488 C C . PRO A 1 72 ? -2.521 -1.429 -16.745 1.00 96.12 72 PRO A C 1
ATOM 490 O O . PRO A 1 72 ? -1.318 -1.304 -16.967 1.00 96.12 72 PRO A O 1
ATOM 493 N N . GLU A 1 73 ? -3.006 -2.372 -15.937 1.00 94.38 73 GLU A N 1
ATOM 494 C CA . GLU A 1 73 ? -2.174 -3.376 -15.250 1.00 94.38 73 GLU A CA 1
ATOM 495 C C . GLU A 1 73 ? -1.081 -2.793 -14.323 1.00 94.38 73 GLU A C 1
ATOM 497 O O . GLU A 1 73 ? -0.157 -3.504 -13.933 1.00 94.38 73 GLU A O 1
ATOM 502 N N . GLY A 1 74 ? -1.160 -1.511 -13.939 1.00 96.25 74 GLY A N 1
ATOM 503 C CA . GLY A 1 74 ? -0.162 -0.887 -13.063 1.00 96.25 74 GLY A CA 1
ATOM 504 C C . GLY A 1 74 ? 1.163 -0.557 -13.740 1.00 96.25 74 GLY A C 1
ATOM 505 O O . GLY A 1 74 ? 2.175 -0.431 -13.049 1.00 96.25 74 GLY A O 1
ATOM 506 N N . ASN A 1 75 ? 1.182 -0.417 -15.066 1.00 95.06 75 ASN A N 1
ATOM 507 C CA . ASN A 1 75 ? 2.398 -0.145 -15.834 1.00 95.06 75 ASN A CA 1
ATOM 508 C C . ASN A 1 75 ? 2.885 1.320 -15.802 1.00 95.06 75 ASN A C 1
ATOM 510 O O . ASN A 1 75 ? 3.897 1.628 -16.430 1.00 95.06 75 ASN A O 1
ATOM 514 N N . GLY A 1 76 ? 2.218 2.190 -15.039 1.00 90.12 76 GLY A N 1
ATOM 515 C CA . GLY A 1 76 ? 2.551 3.603 -14.861 1.00 90.12 76 GLY A CA 1
ATOM 516 C C . GLY A 1 76 ? 2.083 4.489 -16.019 1.00 90.12 76 GLY A C 1
ATOM 517 O O . GLY A 1 76 ? 2.068 4.082 -17.180 1.00 90.12 76 GLY A O 1
ATOM 518 N N . GLN A 1 77 ? 1.699 5.728 -15.702 1.00 90.19 77 GLN A N 1
ATOM 519 C CA . GLN A 1 77 ? 1.397 6.776 -16.688 1.00 90.19 77 GLN A CA 1
ATOM 520 C C . GLN A 1 77 ? 1.775 8.152 -16.139 1.00 90.19 77 GLN A C 1
ATOM 522 O O . GLN A 1 77 ? 2.897 8.613 -16.331 1.00 90.19 77 GLN A O 1
ATOM 527 N N . LEU A 1 78 ? 0.828 8.809 -15.465 1.00 93.75 78 LEU A N 1
ATOM 528 C CA . LEU A 1 78 ? 1.044 10.096 -14.809 1.00 93.75 78 LEU A CA 1
ATOM 529 C C . LEU A 1 78 ? 1.799 9.914 -13.491 1.00 93.75 78 LEU A C 1
ATOM 531 O O . LEU A 1 78 ? 2.598 10.771 -13.124 1.00 93.75 78 LEU A O 1
ATOM 535 N N . ASN A 1 79 ? 1.550 8.790 -12.817 1.00 93.81 79 ASN A N 1
ATOM 536 C CA . ASN A 1 79 ? 2.169 8.411 -11.555 1.00 93.81 79 ASN A CA 1
ATOM 537 C C . ASN A 1 79 ? 2.979 7.115 -11.702 1.00 93.81 79 ASN A C 1
ATOM 539 O O . ASN A 1 79 ? 3.026 6.496 -12.770 1.00 93.81 79 ASN A O 1
ATOM 543 N N . ASP A 1 80 ? 3.597 6.716 -10.591 1.00 94.62 80 ASP A N 1
ATOM 544 C CA . ASP A 1 80 ? 4.511 5.584 -10.485 1.00 94.62 80 ASP A CA 1
ATOM 545 C C . ASP A 1 80 ? 3.955 4.266 -11.044 1.00 94.62 80 ASP A C 1
ATOM 547 O O . ASP A 1 80 ? 2.760 3.958 -10.968 1.00 94.62 80 ASP A O 1
ATOM 551 N N . VAL A 1 81 ? 4.877 3.452 -11.557 1.00 96.88 81 VAL A N 1
ATOM 552 C CA . VAL A 1 81 ? 4.643 2.060 -11.949 1.00 96.88 81 VAL A CA 1
ATOM 553 C C . VAL A 1 81 ? 4.389 1.222 -10.693 1.00 96.88 81 VAL A C 1
ATOM 555 O O . VAL A 1 81 ? 5.222 1.177 -9.789 1.00 96.88 81 VAL A O 1
ATOM 558 N N . LEU A 1 82 ? 3.260 0.515 -10.646 1.00 97.44 82 LEU A N 1
ATOM 559 C CA . LEU A 1 82 ? 2.863 -0.313 -9.502 1.00 97.44 82 LEU A CA 1
ATOM 560 C C . LEU A 1 82 ? 3.274 -1.783 -9.645 1.00 97.44 82 LEU A C 1
ATOM 562 O O . LEU A 1 82 ? 3.437 -2.468 -8.633 1.00 97.44 82 LEU A O 1
ATOM 566 N N . VAL A 1 83 ? 3.456 -2.269 -10.878 1.00 97.06 83 VAL A N 1
ATOM 567 C CA . VAL A 1 83 ? 3.738 -3.681 -11.185 1.00 97.06 83 VAL A CA 1
ATOM 568 C C . VAL A 1 83 ? 4.935 -3.808 -12.130 1.00 97.06 83 VAL A C 1
ATOM 570 O O . VAL A 1 83 ? 5.039 -3.099 -13.125 1.00 97.06 83 VAL A O 1
ATOM 573 N N . GLY A 1 84 ? 5.842 -4.746 -11.838 1.00 96.44 84 GLY A N 1
ATOM 574 C CA . GLY A 1 84 ? 7.016 -5.046 -12.668 1.00 96.44 84 GLY A CA 1
ATOM 575 C C . GLY A 1 84 ? 8.340 -4.844 -11.933 1.00 96.44 84 GLY A C 1
ATOM 576 O O . GLY A 1 84 ? 8.375 -4.706 -10.716 1.00 96.44 84 GLY A O 1
ATOM 577 N N . GLY A 1 85 ? 9.458 -4.874 -12.661 1.00 96.62 85 GLY A N 1
ATOM 578 C CA . GLY A 1 85 ? 10.783 -4.618 -12.081 1.00 96.62 85 GLY A CA 1
ATOM 579 C C . GLY A 1 85 ? 11.386 -5.757 -11.251 1.00 96.62 85 GLY A C 1
ATOM 580 O O . GLY A 1 85 ? 12.429 -5.567 -10.621 1.00 96.62 85 GLY A O 1
ATOM 581 N N . HIS A 1 86 ? 10.781 -6.948 -11.250 1.00 97.19 86 HIS A N 1
ATOM 582 C CA . HIS A 1 86 ? 11.365 -8.135 -10.621 1.00 97.19 86 HIS A CA 1
ATOM 583 C C . HIS A 1 86 ? 12.757 -8.422 -11.197 1.00 97.19 86 HIS A C 1
ATOM 585 O O . HIS A 1 86 ? 12.950 -8.413 -12.411 1.00 97.19 86 HIS A O 1
ATOM 5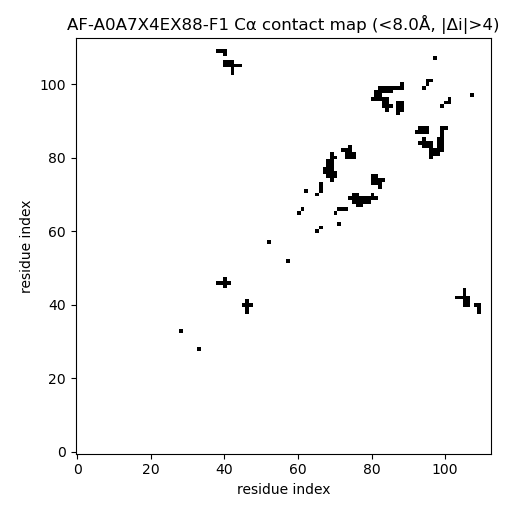91 N N . GLY A 1 87 ? 13.734 -8.648 -10.318 1.00 97.25 87 GLY A N 1
ATOM 592 C CA . GLY A 1 87 ? 15.131 -8.867 -10.705 1.00 97.25 87 GLY A CA 1
ATOM 593 C C . GLY A 1 87 ? 15.906 -7.600 -11.082 1.00 97.25 87 GLY A C 1
ATOM 594 O O . GLY A 1 87 ? 17.116 -7.677 -11.246 1.00 97.25 87 GLY A O 1
ATOM 595 N N . SER A 1 88 ? 15.264 -6.429 -11.156 1.00 97.88 88 SER A N 1
ATOM 596 C CA . SER A 1 88 ? 15.945 -5.190 -11.559 1.00 97.88 88 SER A CA 1
ATOM 597 C C . SER A 1 88 ? 16.736 -4.505 -10.440 1.00 97.88 88 SER A C 1
ATOM 599 O O . SER A 1 88 ? 17.449 -3.549 -10.713 1.00 97.88 88 SER A O 1
ATOM 601 N N . LEU A 1 89 ? 16.636 -4.961 -9.182 1.00 97.75 89 LEU A N 1
ATOM 602 C CA . LEU A 1 89 ? 17.201 -4.253 -8.020 1.00 97.75 89 LEU A CA 1
ATOM 603 C C . LEU A 1 89 ? 18.730 -4.085 -8.053 1.00 97.75 89 LEU A C 1
ATOM 605 O O . LEU A 1 89 ? 19.252 -3.215 -7.360 1.00 97.75 89 LEU A O 1
ATOM 609 N N . THR A 1 90 ? 19.438 -4.906 -8.830 1.00 97.94 90 THR A N 1
ATOM 610 C CA . THR A 1 90 ? 20.895 -4.824 -9.020 1.00 97.94 90 THR A CA 1
ATOM 611 C C . THR A 1 90 ? 21.307 -4.014 -10.247 1.00 97.94 90 THR A C 1
ATOM 613 O O . THR A 1 90 ? 22.498 -3.781 -10.444 1.00 97.94 90 THR A O 1
ATOM 616 N N . GLU A 1 91 ? 20.353 -3.600 -11.079 1.00 97.75 91 GLU A N 1
ATOM 617 C CA . GLU A 1 91 ? 20.624 -2.822 -12.284 1.00 97.75 91 GLU A CA 1
ATOM 618 C C . GLU A 1 91 ? 20.911 -1.351 -11.946 1.00 97.75 91 GLU A C 1
ATOM 620 O O . GLU A 1 91 ? 20.449 -0.852 -10.917 1.00 97.75 91 GLU A O 1
ATOM 625 N N . PRO A 1 92 ? 21.625 -0.603 -12.813 1.00 97.88 92 PRO A N 1
ATOM 626 C CA . PRO A 1 92 ? 21.913 0.816 -12.582 1.00 97.88 92 PRO A CA 1
ATOM 627 C C . PRO A 1 92 ? 20.664 1.697 -12.416 1.00 97.88 92 PRO A C 1
ATOM 629 O O . PRO A 1 92 ? 20.721 2.732 -11.755 1.00 97.88 92 PRO A O 1
ATOM 632 N N . ALA A 1 93 ? 19.544 1.290 -13.019 1.00 96.06 93 ALA A N 1
ATOM 633 C CA . ALA A 1 93 ? 18.250 1.956 -12.927 1.00 96.06 93 ALA A CA 1
ATOM 634 C C . ALA A 1 93 ? 17.169 0.930 -12.533 1.00 96.06 93 ALA A C 1
ATOM 636 O O . ALA A 1 93 ? 16.451 0.427 -13.401 1.00 96.06 93 ALA A O 1
ATOM 637 N N . PRO A 1 94 ? 17.073 0.570 -11.241 1.00 97.38 94 PRO A N 1
ATOM 638 C CA . PRO A 1 94 ? 16.123 -0.431 -10.781 1.00 97.38 94 PRO A CA 1
ATOM 639 C C . PRO A 1 94 ? 14.692 0.106 -10.857 1.00 97.38 94 PRO A C 1
ATOM 641 O O . PRO A 1 94 ? 14.418 1.242 -10.467 1.00 97.38 94 PRO A O 1
ATOM 644 N N . VAL A 1 95 ? 13.758 -0.742 -11.280 1.00 96.62 95 VAL A N 1
ATOM 645 C CA . VAL A 1 95 ? 12.324 -0.447 -11.252 1.00 96.62 95 VAL A CA 1
ATOM 646 C C . VAL A 1 95 ? 11.756 -1.016 -9.954 1.00 96.62 95 VAL A C 1
ATOM 648 O O . VAL A 1 95 ? 11.566 -2.226 -9.801 1.00 96.62 95 VAL A O 1
ATOM 651 N N . LYS A 1 96 ? 11.533 -0.129 -8.984 1.00 97.12 96 LYS A N 1
ATOM 652 C CA . LYS A 1 96 ? 11.032 -0.475 -7.651 1.00 97.12 96 LYS A CA 1
ATOM 653 C C . LYS A 1 96 ? 9.519 -0.333 -7.622 1.00 97.12 96 LYS A C 1
ATOM 655 O O . LYS A 1 96 ? 9.008 0.778 -7.656 1.00 97.12 96 LYS A O 1
ATOM 660 N N . THR A 1 97 ? 8.827 -1.458 -7.548 1.00 97.88 97 THR A N 1
ATOM 661 C CA . THR A 1 97 ? 7.367 -1.531 -7.496 1.00 97.88 97 THR A CA 1
ATOM 662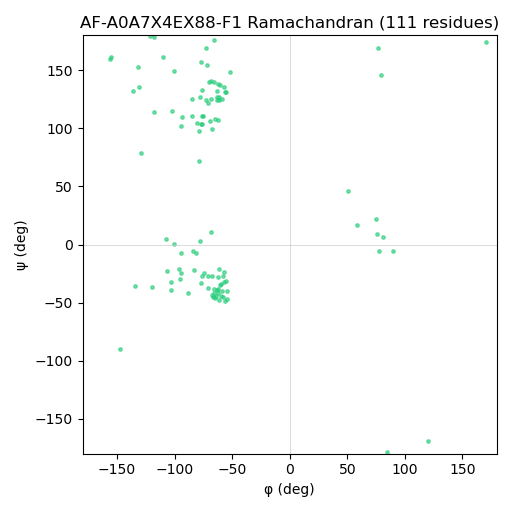 C C . THR A 1 97 ? 6.927 -2.252 -6.227 1.00 97.88 97 THR A C 1
ATOM 664 O O . THR A 1 97 ? 7.765 -2.717 -5.444 1.00 97.88 97 THR A O 1
ATOM 667 N N . ILE A 1 98 ? 5.613 -2.386 -6.038 1.00 97.38 98 ILE A N 1
ATOM 668 C CA . ILE A 1 98 ? 5.048 -3.148 -4.919 1.00 97.38 98 ILE A CA 1
ATOM 669 C C . ILE A 1 98 ? 5.593 -4.586 -4.940 1.00 97.38 98 ILE A C 1
ATOM 671 O O . ILE A 1 98 ? 6.110 -5.062 -3.937 1.00 97.38 98 ILE A O 1
ATOM 675 N N . GLY A 1 99 ? 5.566 -5.254 -6.098 1.00 95.62 99 GLY A N 1
ATOM 676 C CA . GLY A 1 99 ? 6.010 -6.649 -6.219 1.00 95.62 99 GLY A CA 1
ATOM 677 C C . GLY A 1 99 ? 7.529 -6.852 -6.214 1.00 95.62 99 GLY A C 1
ATOM 678 O O . GLY A 1 99 ? 8.002 -7.914 -5.817 1.00 95.62 99 GLY A O 1
ATOM 679 N N . SER A 1 100 ? 8.314 -5.854 -6.642 1.00 97.00 100 SER A N 1
ATOM 680 C CA . SER A 1 100 ? 9.772 -6.010 -6.772 1.00 97.00 100 SER A CA 1
ATOM 681 C C . SER A 1 100 ? 10.583 -5.503 -5.584 1.00 97.00 100 SER A C 1
ATOM 683 O O . SER A 1 100 ? 11.741 -5.897 -5.454 1.00 97.00 100 SER A O 1
ATOM 685 N N . PHE A 1 101 ? 10.025 -4.616 -4.756 1.00 97.62 101 PHE A N 1
ATOM 686 C CA . PHE A 1 101 ? 10.793 -3.892 -3.740 1.00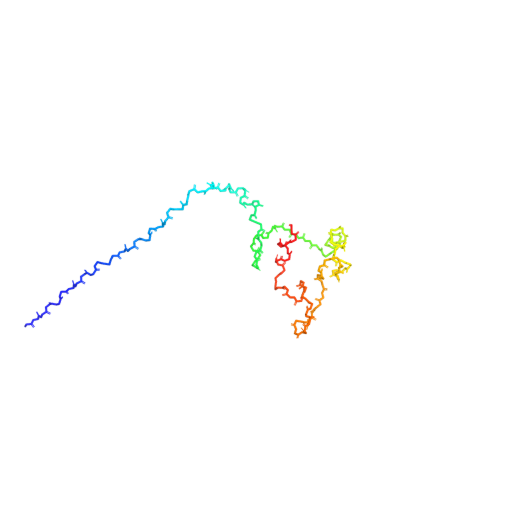 97.62 101 PHE A CA 1
ATOM 687 C C . PHE A 1 101 ? 10.131 -3.853 -2.361 1.00 97.62 101 PHE A C 1
ATOM 689 O O . PHE A 1 101 ? 10.844 -3.890 -1.358 1.00 97.62 101 PHE A O 1
ATOM 696 N N . TRP A 1 102 ? 8.801 -3.765 -2.279 1.00 97.50 102 TRP A N 1
ATOM 697 C CA . TRP A 1 102 ? 8.128 -3.608 -0.989 1.00 97.50 102 TRP A CA 1
ATOM 698 C C . TRP A 1 102 ? 8.098 -4.941 -0.223 1.00 97.50 102 TRP A C 1
ATOM 700 O O . TRP A 1 102 ? 7.763 -5.972 -0.803 1.00 97.50 102 TRP A O 1
ATOM 710 N N . PRO A 1 103 ? 8.445 -4.953 1.078 1.00 96.56 103 PRO A N 1
ATOM 711 C CA . PRO A 1 103 ? 8.598 -6.201 1.827 1.00 96.56 103 PRO A CA 1
ATOM 712 C C . PRO A 1 103 ? 7.285 -6.774 2.378 1.00 96.56 103 PRO A C 1
ATOM 714 O O . PRO A 1 103 ? 7.236 -7.966 2.678 1.00 96.56 103 PRO A O 1
ATOM 717 N N . TYR A 1 104 ? 6.238 -5.955 2.538 1.00 97.31 104 TYR A N 1
ATOM 718 C CA . TYR A 1 104 ? 5.010 -6.346 3.236 1.00 97.31 104 TYR A CA 1
ATOM 719 C C . TYR A 1 104 ? 3.757 -5.900 2.483 1.00 97.31 104 TYR A C 1
ATOM 721 O O . TYR A 1 104 ? 3.623 -4.737 2.110 1.00 97.31 104 TYR A O 1
ATOM 729 N N . ALA A 1 105 ? 2.805 -6.822 2.322 1.00 95.44 105 ALA A N 1
ATOM 730 C CA . ALA A 1 105 ? 1.504 -6.529 1.719 1.00 95.44 105 ALA A CA 1
ATOM 731 C C . ALA A 1 105 ? 0.644 -5.600 2.593 1.00 95.44 105 ALA A C 1
ATOM 733 O O . ALA A 1 105 ? -0.180 -4.851 2.073 1.00 95.44 105 ALA A O 1
ATOM 734 N N . THR A 1 106 ? 0.847 -5.620 3.914 1.00 97.12 106 THR A N 1
ATOM 735 C CA . THR A 1 106 ? 0.111 -4.758 4.845 1.00 97.12 106 THR A CA 1
ATOM 736 C C . THR A 1 106 ? 0.376 -3.282 4.586 1.00 97.12 106 THR A C 1
ATOM 738 O O . THR A 1 106 ? -0.574 -2.514 4.587 1.00 97.12 106 THR A O 1
ATOM 741 N N . THR A 1 107 ? 1.610 -2.898 4.236 1.00 97.12 107 THR A N 1
ATOM 742 C CA . THR A 1 107 ? 1.945 -1.511 3.870 1.00 97.12 107 THR A CA 1
ATOM 743 C C . THR A 1 107 ? 1.153 -1.036 2.652 1.00 97.12 107 THR A C 1
ATOM 745 O O . THR A 1 107 ? 0.768 0.124 2.575 1.00 97.12 107 THR A O 1
ATOM 748 N N . THR A 1 108 ? 0.875 -1.923 1.693 1.00 96.19 108 THR A N 1
ATOM 749 C CA . THR A 1 108 ? 0.033 -1.581 0.539 1.00 96.19 108 THR A CA 1
ATOM 750 C C . THR A 1 108 ? -1.415 -1.337 0.954 1.00 96.19 108 THR A C 1
ATOM 752 O O . THR A 1 108 ? -2.013 -0.374 0.493 1.00 96.19 108 THR A O 1
ATOM 755 N N . PHE A 1 109 ? -1.980 -2.178 1.823 1.00 96.44 109 PHE A N 1
ATOM 756 C CA . PHE A 1 109 ? -3.348 -1.980 2.308 1.00 96.44 109 PHE A CA 1
ATOM 757 C C . PHE A 1 109 ? -3.467 -0.712 3.166 1.00 96.44 109 PHE A C 1
ATOM 759 O O . PHE A 1 109 ? -4.380 0.079 2.956 1.00 96.44 109 PHE A O 1
ATOM 766 N N . ASP A 1 110 ? -2.519 -0.507 4.080 1.00 97.25 110 ASP A N 1
ATOM 767 C CA . ASP A 1 110 ? -2.415 0.671 4.945 1.00 97.25 110 ASP A CA 1
ATOM 768 C C . ASP A 1 110 ? -2.403 1.979 4.147 1.00 97.25 110 ASP A C 1
ATOM 770 O O . ASP A 1 110 ? -3.169 2.895 4.416 1.00 97.25 110 ASP A O 1
ATOM 774 N N . TYR A 1 111 ? -1.588 2.025 3.092 1.00 96.25 111 TYR A N 1
ATOM 775 C CA . TYR A 1 111 ? -1.435 3.211 2.258 1.00 96.25 111 TYR A CA 1
ATOM 776 C C . TYR A 1 111 ? -2.662 3.526 1.381 1.00 96.25 111 TYR A C 1
ATOM 778 O O . TYR A 1 111 ? -2.848 4.674 0.984 1.00 96.25 111 TYR A O 1
ATOM 786 N N . ILE A 1 112 ? -3.465 2.517 1.021 1.00 95.38 112 ILE A N 1
ATOM 787 C CA . ILE A 1 112 ? -4.561 2.657 0.044 1.00 95.38 112 ILE A CA 1
ATOM 788 C C . ILE A 1 112 ? -5.928 2.913 0.703 1.00 95.38 112 ILE A C 1
ATOM 790 O O . ILE A 1 112 ? -6.785 3.505 0.045 1.00 95.38 112 ILE A O 1
ATOM 794 N N . ARG A 1 113 ? -6.155 2.417 1.927 1.00 90.56 113 ARG A N 1
ATOM 795 C CA . ARG A 1 113 ? -7.486 2.343 2.567 1.00 90.56 113 ARG A CA 1
ATOM 796 C C . ARG A 1 113 ? -8.184 3.688 2.781 1.00 90.56 113 ARG A C 1
ATOM 798 O O . ARG A 1 113 ? -7.507 4.683 3.116 1.00 90.56 113 ARG A O 1
#

Nearest PDB structures (foldseek):
  2xts-assembly1_B  TM=9.004E-01  e=3.428E-09  Paracoccus pantotrophus

Solvent-accessible surface area (backbone atoms only — not comparable to full-atom values): 7454 Å² total; per-residue (Å²): 140,83,84,83,80,81,84,80,82,80,83,76,83,79,81,74,84,77,77,76,83,69,92,82,75,86,75,86,77,50,71,67,60,47,60,72,66,69,61,66,34,43,86,86,50,54,67,65,74,92,80,86,86,52,72,72,60,48,50,58,48,37,64,76,77,41,28,90,35,22,23,76,88,24,61,30,64,82,41,70,46,46,48,51,36,69,88,26,80,82,47,101,77,47,44,72,14,56,81,42,60,54,91,49,71,38,53,56,51,49,74,68,110

Secondary structure (DSSP, 8-state):
---PPP------------PPP----S-PPPHHHHHHH-----TT-TTPPS----HHHHHHHHHHHTHHHH-GGG--SSS---S--TTGGGSSS----HHHH---HHHHHHHH-

Foldseek 3Di:
DDDDDDDDDDDDPPPPPDDDDDPPDDDDDDPVRCVVVVQAADLVRPNPDDDDDDPVRVQVVCVVPPCVAQNVPSCGDVDARADDQAPQPPPPDGRDHCVRPNDGPSVVVRVPD

Sequence (113 aa):
MSRGLPTLLSVGLIAGAVAQEGPNLGVPADPEEVAAWDIDIGPDGAGLPPGAGTVAEGEAVYAIQCLTCHGPEGNGQLNDVLVGGHGSLTEPAPVKTIGSFWPYATTTFDYIR